Protein AF-A0A960QVG0-F1 (afdb_monomer)

Radius of gyration: 15.51 Å; Cα contacts (8 Å, |Δi|>4): 352; chains: 1; bounding box: 41×39×43 Å

Secondary structure (DSSP, 8-state):
--HHHHHHHH-EEEEEEEEEEETT--EEEEEEEEEEEEESSSSEEEEEEEEEEEETTSPPEEEEEEEEEEEETTEEEEESSTTS-SEEEEE-SSSSS--EEEEEETTEEEEEEEE-TTTTTEEEEEEEEEETTEEEEEEEEEEEPP----

pLDDT: mean 88.39, std 15.28, range [34.16, 98.56]

Structure (mmCIF, N/CA/C/O backbone):
data_AF-A0A960QVG0-F1
#
_entry.id   AF-A0A960QVG0-F1
#
loop_
_atom_site.group_PDB
_atom_site.id
_atom_site.type_symbol
_atom_site.label_atom_id
_atom_site.label_alt_id
_atom_site.label_comp_id
_atom_site.label_asym_id
_atom_site.label_entity_id
_atom_site.label_seq_id
_atom_site.pdbx_PDB_ins_code
_atom_site.Cartn_x
_atom_site.Cartn_y
_atom_site.Cartn_z
_atom_site.occupancy
_atom_site.B_iso_or_equiv
_atom_site.auth_seq_id
_atom_site.auth_comp_id
_atom_site.auth_asym_id
_atom_site.auth_atom_id
_atom_site.pdbx_PDB_model_num
ATOM 1 N N . MET A 1 1 ? -18.058 -5.985 3.040 1.00 79.50 1 MET A N 1
ATOM 2 C CA . MET A 1 1 ? -17.759 -5.608 4.444 1.00 79.50 1 MET A CA 1
ATOM 3 C C . MET A 1 1 ? -18.010 -4.107 4.590 1.00 79.50 1 MET A C 1
ATOM 5 O O . MET A 1 1 ? -17.828 -3.416 3.598 1.00 79.50 1 MET A O 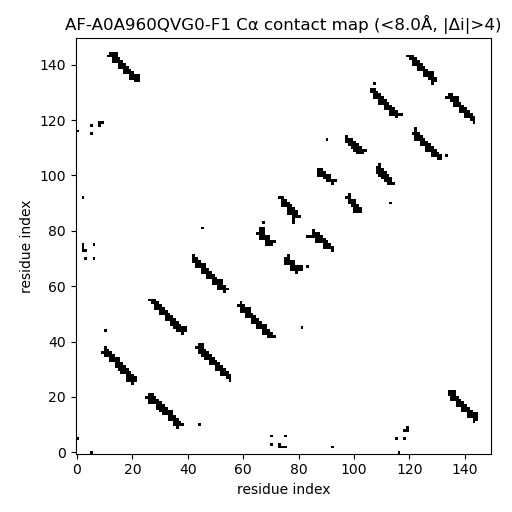1
ATOM 9 N N . SER A 1 2 ? -18.478 -3.596 5.737 1.00 91.06 2 SER A N 1
ATOM 10 C CA . SER A 1 2 ? -18.663 -2.140 5.903 1.00 91.06 2 SER A CA 1
ATOM 11 C C . SER A 1 2 ? -17.310 -1.410 5.995 1.00 91.06 2 SER A C 1
ATOM 13 O O . SER A 1 2 ? -16.349 -2.023 6.472 1.00 91.06 2 SER A O 1
ATOM 15 N N . PRO A 1 3 ? -17.216 -0.123 5.604 1.00 92.19 3 PRO A N 1
ATOM 16 C CA . PRO A 1 3 ? -15.962 0.639 5.636 1.00 92.19 3 PRO A CA 1
ATOM 17 C C . PRO A 1 3 ? -15.257 0.629 6.998 1.00 92.19 3 PRO A C 1
ATOM 19 O O . PRO A 1 3 ? -14.059 0.369 7.076 1.00 92.19 3 PRO A O 1
ATOM 22 N N . ILE A 1 4 ? -16.004 0.794 8.094 1.00 93.69 4 ILE A N 1
ATOM 23 C CA . ILE A 1 4 ? -15.437 0.752 9.451 1.00 93.69 4 ILE A CA 1
ATOM 24 C C . ILE A 1 4 ? -14.837 -0.621 9.808 1.00 93.69 4 ILE A C 1
ATOM 26 O O . ILE A 1 4 ? -13.793 -0.697 10.453 1.00 93.69 4 ILE A O 1
ATOM 30 N N . LYS A 1 5 ? -15.457 -1.723 9.357 1.00 95.00 5 LYS A N 1
ATOM 31 C CA . LYS A 1 5 ? -14.931 -3.082 9.572 1.00 95.00 5 LYS A CA 1
ATOM 32 C C . LYS A 1 5 ? -13.680 -3.336 8.729 1.00 95.00 5 LYS A C 1
ATOM 34 O O . LYS A 1 5 ? -12.756 -3.988 9.211 1.00 95.00 5 LYS A O 1
ATOM 39 N N . ILE A 1 6 ? -13.637 -2.797 7.507 1.00 95.75 6 ILE A N 1
ATOM 40 C CA . ILE A 1 6 ? -12.440 -2.816 6.654 1.00 95.75 6 ILE A CA 1
ATOM 41 C C . ILE A 1 6 ? -11.302 -2.092 7.369 1.00 95.75 6 ILE A C 1
ATOM 43 O O . ILE A 1 6 ? -10.260 -2.701 7.594 1.00 95.75 6 ILE A O 1
ATOM 47 N N . PHE A 1 7 ? -11.528 -0.847 7.804 1.00 96.94 7 PHE A N 1
ATOM 48 C CA . PHE A 1 7 ? -10.538 -0.053 8.530 1.00 96.94 7 PHE A CA 1
ATOM 49 C C . PHE A 1 7 ? -10.019 -0.794 9.767 1.00 96.94 7 PHE A C 1
ATOM 51 O O . PHE A 1 7 ? -8.816 -0.984 9.912 1.00 96.94 7 PHE A O 1
ATOM 58 N N . GLY A 1 8 ? -10.917 -1.305 10.615 1.00 96.88 8 GLY A N 1
ATOM 59 C CA . GLY A 1 8 ? -10.539 -2.082 11.798 1.00 96.88 8 GLY A CA 1
ATOM 60 C C . GLY A 1 8 ? -9.678 -3.312 11.487 1.00 96.88 8 GLY A C 1
ATOM 61 O O . GLY A 1 8 ? -8.753 -3.608 12.234 1.00 96.88 8 GLY A O 1
ATOM 62 N N . SER A 1 9 ? -9.924 -3.983 10.358 1.00 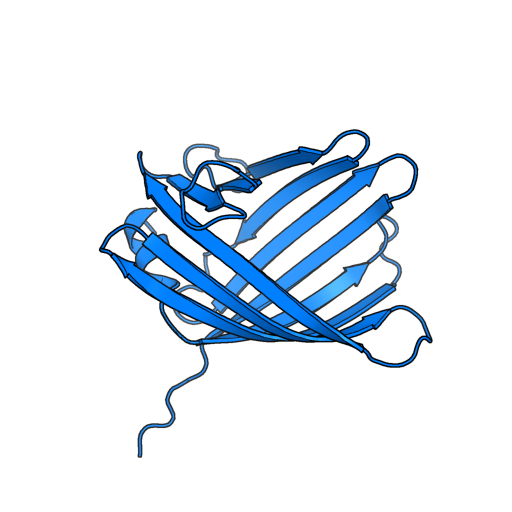97.00 9 SER A N 1
ATOM 63 C CA . SER A 1 9 ? -9.191 -5.193 9.954 1.00 97.00 9 SER A CA 1
ATOM 64 C C . SER A 1 9 ? -7.754 -4.924 9.480 1.00 97.00 9 SER A C 1
ATOM 66 O O . SER A 1 9 ? -6.960 -5.867 9.382 1.00 97.00 9 SER A O 1
ATOM 68 N N . LEU A 1 10 ? -7.400 -3.663 9.193 1.00 97.56 10 LEU A N 1
ATOM 69 C CA . LEU A 1 10 ? -6.051 -3.276 8.764 1.00 97.56 10 LEU A CA 1
ATOM 70 C C . LEU A 1 10 ? -5.018 -3.392 9.894 1.00 97.56 10 LEU A C 1
ATOM 72 O O . LEU A 1 10 ? -3.861 -3.695 9.628 1.00 97.56 10 LEU A O 1
ATOM 76 N N . GLU A 1 11 ? -5.427 -3.206 11.148 1.00 97.88 11 GLU A N 1
ATOM 77 C CA . GLU A 1 11 ? -4.547 -3.137 12.321 1.00 97.88 11 GLU A CA 1
ATOM 78 C C . GLU A 1 11 ? -3.600 -4.329 12.467 1.00 97.88 11 GLU A C 1
ATOM 80 O O . GLU A 1 11 ? -4.053 -5.467 12.492 1.00 9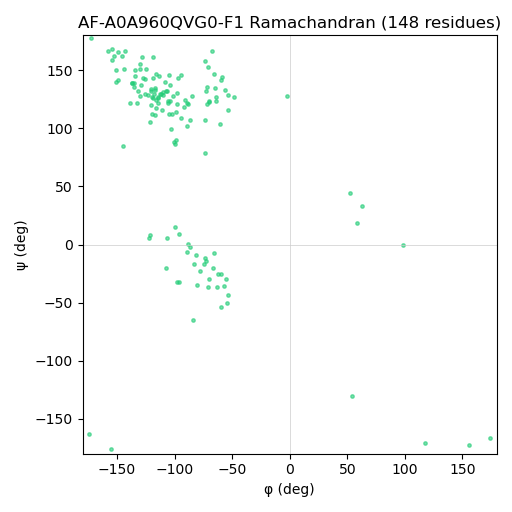7.88 11 GLU A O 1
ATOM 85 N N . GLY A 1 12 ? -2.303 -4.091 12.636 1.00 97.38 12 GLY A N 1
ATOM 86 C CA . GLY A 1 12 ? -1.304 -5.141 12.841 1.00 97.38 12 GLY A CA 1
ATOM 87 C C . GLY A 1 12 ? -0.260 -5.201 11.731 1.00 97.38 12 GLY A C 1
ATOM 88 O O . GLY A 1 12 ? -0.182 -4.315 10.874 1.00 97.38 12 GLY A O 1
ATOM 89 N N . GLN A 1 13 ? 0.546 -6.260 11.769 1.00 98.25 13 GLN A N 1
ATOM 90 C CA . GLN A 1 13 ? 1.671 -6.452 10.863 1.00 98.25 13 GLN A CA 1
ATOM 91 C C . GLN A 1 13 ? 1.292 -7.295 9.635 1.00 98.25 13 GLN A C 1
ATOM 93 O O . GLN A 1 13 ? 0.481 -8.228 9.690 1.00 98.25 13 GLN A O 1
ATOM 98 N N . TRP A 1 14 ? 1.907 -6.964 8.505 1.00 98.50 14 TRP A N 1
ATOM 99 C CA . TRP A 1 14 ? 1.662 -7.557 7.200 1.00 98.50 14 TRP A CA 1
ATOM 100 C C . TRP A 1 14 ? 2.981 -7.816 6.484 1.00 98.50 14 TRP A C 1
ATOM 102 O O . TRP A 1 14 ? 3.864 -6.961 6.462 1.00 98.50 14 TRP A O 1
ATOM 112 N N . ARG A 1 15 ? 3.090 -8.966 5.820 1.00 98.50 15 ARG A N 1
ATOM 113 C CA . ARG A 1 15 ? 4.057 -9.147 4.736 1.00 98.50 15 ARG A CA 1
ATOM 114 C C . ARG A 1 15 ? 3.575 -8.368 3.527 1.00 98.50 15 ARG A C 1
ATOM 116 O O . ARG A 1 15 ? 2.413 -8.504 3.143 1.00 98.50 15 ARG A O 1
ATOM 123 N N . LEU A 1 16 ? 4.475 -7.598 2.934 1.00 98.56 16 LEU A N 1
ATOM 124 C CA . LEU A 1 16 ? 4.205 -6.744 1.793 1.00 98.56 16 LEU A CA 1
ATOM 125 C C . LEU A 1 16 ? 5.100 -7.151 0.626 1.00 98.56 16 LEU A C 1
ATOM 127 O O . LEU A 1 16 ? 6.325 -7.082 0.713 1.00 98.56 16 LEU A O 1
ATOM 131 N N . LEU A 1 17 ? 4.465 -7.541 -0.475 1.00 98.44 17 LEU A N 1
ATOM 132 C CA . LEU A 1 17 ? 5.114 -7.740 -1.763 1.00 98.44 17 LEU A CA 1
ATOM 133 C C . LEU A 1 17 ? 4.565 -6.711 -2.746 1.00 98.44 17 LEU A C 1
ATOM 135 O O . LEU A 1 17 ? 3.350 -6.639 -2.946 1.00 98.44 17 LEU A O 1
ATOM 139 N N . ARG A 1 18 ? 5.452 -5.958 -3.396 1.00 97.94 18 ARG A N 1
ATOM 140 C CA . ARG A 1 18 ? 5.096 -5.125 -4.543 1.00 97.94 18 ARG A CA 1
ATOM 141 C C . ARG A 1 18 ? 5.747 -5.609 -5.813 1.00 97.94 18 ARG A C 1
ATOM 143 O O . ARG A 1 18 ? 6.900 -6.029 -5.803 1.00 97.94 18 ARG A O 1
ATOM 150 N N . THR A 1 19 ? 5.031 -5.461 -6.913 1.00 97.94 19 THR A N 1
ATOM 151 C CA . THR A 1 19 ? 5.571 -5.604 -8.263 1.00 97.94 19 THR A CA 1
ATOM 152 C C . THR A 1 19 ? 5.366 -4.293 -9.002 1.00 97.94 19 THR A C 1
ATOM 154 O O . THR A 1 19 ? 4.268 -3.739 -8.986 1.00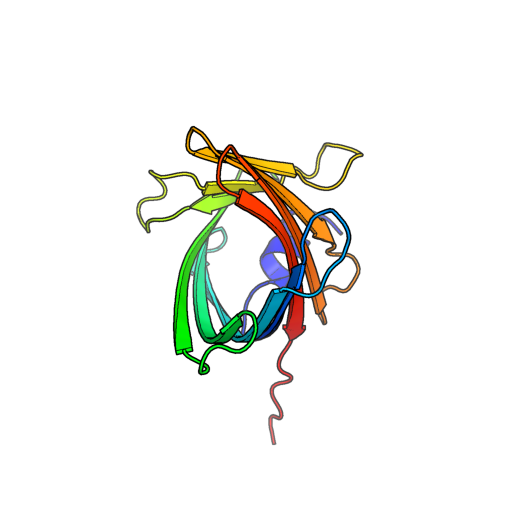 97.94 19 THR A O 1
ATOM 157 N N . PHE A 1 20 ? 6.423 -3.819 -9.651 1.00 96.56 20 PHE A N 1
ATOM 158 C CA . PHE A 1 20 ? 6.410 -2.661 -10.533 1.00 96.56 20 PHE A CA 1
ATOM 159 C C . PHE A 1 20 ? 6.382 -3.167 -11.972 1.00 96.56 20 PHE A C 1
ATOM 161 O O . PHE A 1 20 ? 7.201 -4.015 -12.346 1.00 96.56 20 PHE A O 1
ATOM 168 N N . ARG A 1 21 ? 5.437 -2.675 -12.768 1.00 96.38 21 ARG A N 1
ATOM 169 C CA . ARG A 1 21 ? 5.313 -3.010 -14.188 1.00 96.38 21 ARG A CA 1
ATOM 170 C C . ARG A 1 21 ? 5.078 -1.765 -15.021 1.00 96.38 21 ARG A C 1
ATOM 172 O O . ARG A 1 21 ? 4.443 -0.844 -14.528 1.00 96.38 21 ARG A O 1
ATOM 179 N N . SER A 1 22 ? 5.518 -1.746 -16.270 1.00 94.75 22 SER A N 1
ATOM 180 C CA . SER A 1 22 ? 5.057 -0.725 -17.217 1.00 94.75 22 SER A CA 1
ATOM 181 C C . SER A 1 22 ? 3.573 -0.940 -17.537 1.00 94.75 22 SER A C 1
ATOM 183 O O . SER A 1 22 ? 3.015 -2.013 -17.277 1.00 94.75 22 SER A O 1
ATOM 185 N N . HIS A 1 23 ? 2.919 0.039 -18.164 1.00 92.25 23 HIS A N 1
ATOM 186 C CA . HIS A 1 23 ? 1.551 -0.150 -18.663 1.00 92.25 23 HIS A CA 1
ATOM 187 C C . HIS A 1 23 ? 1.451 -1.159 -19.815 1.00 92.25 23 HIS A C 1
ATOM 189 O O . HIS A 1 23 ? 0.377 -1.720 -20.019 1.00 92.25 23 HIS A O 1
ATOM 195 N N . SER A 1 24 ? 2.552 -1.449 -20.520 1.00 91.81 24 SER A N 1
ATOM 196 C CA . SER A 1 24 ? 2.648 -2.581 -21.459 1.00 91.81 24 SER A CA 1
ATOM 197 C C . SER A 1 24 ? 2.738 -3.944 -20.759 1.00 91.81 24 SER A C 1
ATOM 199 O O . SER A 1 24 ? 2.574 -4.972 -21.412 1.00 91.81 24 SER A O 1
ATOM 201 N N . GLY A 1 25 ? 2.950 -3.971 -19.438 1.00 90.44 25 GLY A N 1
ATOM 202 C CA . GLY A 1 25 ? 3.013 -5.183 -18.616 1.00 90.44 25 GLY A CA 1
ATOM 203 C C . GLY A 1 25 ? 4.430 -5.682 -18.319 1.00 90.44 25 GLY A C 1
ATOM 204 O O . GLY A 1 25 ? 4.583 -6.665 -17.579 1.00 90.44 25 GLY A O 1
ATOM 205 N N . ASP A 1 26 ? 5.458 -5.002 -18.830 1.00 94.69 26 ASP A N 1
ATOM 206 C CA . ASP A 1 26 ? 6.859 -5.379 -18.654 1.00 94.69 26 ASP A CA 1
ATOM 207 C C . ASP A 1 26 ? 7.257 -5.285 -17.186 1.00 94.69 26 ASP A C 1
ATOM 209 O O . ASP A 1 26 ? 6.933 -4.322 -16.493 1.00 94.69 26 ASP A O 1
ATOM 213 N N . TYR A 1 27 ? 7.958 -6.302 -16.689 1.00 95.50 27 TYR A N 1
ATOM 214 C CA . TYR A 1 27 ? 8.430 -6.306 -15.311 1.00 95.50 27 TYR A CA 1
ATOM 215 C C . TYR A 1 27 ? 9.544 -5.272 -15.127 1.00 95.50 27 TYR A C 1
ATOM 217 O O . TYR A 1 27 ? 10.577 -5.334 -15.789 1.00 95.50 27 TYR A O 1
ATOM 225 N N . MET A 1 28 ? 9.347 -4.352 -14.186 1.00 96.06 28 MET A N 1
ATOM 226 C CA . MET A 1 28 ? 10.314 -3.303 -13.861 1.00 96.06 28 MET A CA 1
ATOM 227 C C . MET A 1 28 ? 11.013 -3.549 -12.530 1.00 96.06 28 MET A C 1
ATOM 229 O O . MET A 1 28 ? 12.072 -2.979 -12.292 1.00 96.06 28 MET A O 1
ATOM 233 N N . GLY A 1 29 ? 10.441 -4.368 -11.646 1.00 96.75 29 GLY A N 1
ATOM 234 C CA . GLY A 1 29 ? 11.038 -4.627 -10.346 1.00 96.75 29 GLY A CA 1
ATOM 235 C C . GLY A 1 29 ? 10.056 -5.079 -9.279 1.00 96.75 29 GLY A C 1
ATOM 236 O O . GLY A 1 29 ? 8.869 -5.304 -9.533 1.00 96.75 29 GLY A O 1
ATOM 237 N N . LYS A 1 30 ? 10.562 -5.174 -8.051 1.00 97.81 30 LYS A N 1
ATOM 238 C CA . LYS A 1 30 ? 9.792 -5.581 -6.878 1.00 97.81 30 LYS A CA 1
ATOM 239 C C . LYS A 1 30 ? 10.245 -4.877 -5.608 1.00 97.81 30 LYS A C 1
ATOM 241 O O . LYS A 1 30 ? 11.352 -4.352 -5.535 1.00 97.81 30 LYS A O 1
ATOM 246 N N . PHE A 1 31 ? 9.381 -4.912 -4.605 1.00 98.31 31 PHE A N 1
ATOM 247 C CA . PHE A 1 31 ? 9.717 -4.607 -3.219 1.00 98.31 31 PHE A CA 1
ATOM 248 C C . PHE A 1 31 ? 9.213 -5.743 -2.334 1.00 98.31 31 PHE A C 1
ATOM 250 O O . PHE A 1 31 ? 8.087 -6.205 -2.520 1.00 98.31 31 PHE A O 1
ATOM 257 N N . GLU A 1 32 ? 10.019 -6.166 -1.371 1.00 98.44 32 GLU A N 1
ATOM 258 C CA . GLU A 1 32 ? 9.664 -7.190 -0.388 1.00 98.44 32 GLU A CA 1
ATOM 259 C C . GLU A 1 32 ? 9.982 -6.679 1.011 1.00 98.44 32 GLU A C 1
ATOM 261 O O . GLU A 1 32 ? 11.097 -6.233 1.276 1.00 98.44 32 GLU A O 1
ATOM 266 N N . GLY A 1 33 ? 9.004 -6.736 1.910 1.00 98.25 33 GLY A N 1
ATOM 267 C CA . GLY A 1 33 ? 9.173 -6.190 3.246 1.00 98.25 33 GLY A CA 1
ATOM 268 C C . GLY A 1 33 ? 8.006 -6.453 4.182 1.00 98.25 33 GLY A C 1
ATOM 269 O O . GLY A 1 33 ? 7.146 -7.309 3.944 1.00 98.25 33 GLY A O 1
ATOM 270 N N . LEU A 1 34 ? 7.986 -5.680 5.260 1.00 98.44 34 LEU A N 1
ATOM 271 C CA . LEU A 1 34 ? 6.923 -5.669 6.251 1.00 98.44 34 LEU A CA 1
ATOM 272 C C . LEU A 1 34 ? 6.246 -4.303 6.273 1.00 98.44 34 LEU A C 1
ATOM 274 O O . LEU A 1 34 ? 6.883 -3.269 6.068 1.00 98.44 34 LEU A O 1
ATOM 278 N N . ALA A 1 35 ? 4.950 -4.319 6.548 1.00 98.38 35 ALA A N 1
ATOM 279 C CA . ALA A 1 35 ? 4.151 -3.139 6.814 1.00 98.38 35 ALA A CA 1
ATOM 280 C C . ALA A 1 35 ? 3.402 -3.307 8.136 1.00 98.38 35 ALA A C 1
ATOM 282 O O . ALA A 1 35 ? 2.930 -4.397 8.454 1.00 98.38 35 ALA A O 1
ATOM 283 N N . GLN A 1 36 ? 3.263 -2.226 8.888 1.00 98.38 36 GLN A N 1
ATOM 284 C CA . GLN A 1 36 ? 2.576 -2.179 10.168 1.00 98.38 36 GLN A CA 1
ATOM 285 C C . GLN A 1 36 ? 1.517 -1.086 10.122 1.00 98.38 36 GLN A C 1
ATOM 287 O O . GLN A 1 36 ? 1.825 0.057 9.797 1.00 98.38 36 GLN A O 1
ATOM 292 N N . PHE A 1 37 ? 0.291 -1.431 10.508 1.00 98.44 37 PHE A N 1
ATOM 293 C CA . PHE A 1 37 ? -0.755 -0.468 10.848 1.00 98.44 37 PHE A CA 1
ATOM 294 C C . PHE A 1 37 ? -0.869 -0.418 12.371 1.00 98.44 37 PHE A C 1
ATOM 296 O O . PHE A 1 37 ? -1.453 -1.314 12.984 1.00 98.44 37 PHE A O 1
ATOM 303 N N . LEU A 1 38 ? -0.260 0.586 12.996 1.00 98.12 38 LEU A N 1
ATOM 304 C CA . LEU A 1 38 ? -0.316 0.802 14.439 1.00 98.12 38 LEU A CA 1
ATOM 305 C C . LEU A 1 38 ? -1.486 1.722 14.780 1.00 98.12 38 LEU A C 1
ATOM 307 O O . LEU A 1 38 ? -1.579 2.832 14.255 1.00 98.12 38 LEU A O 1
ATOM 311 N N . ARG A 1 39 ? -2.388 1.273 15.655 1.00 97.56 39 ARG A N 1
ATOM 312 C CA . ARG A 1 39 ? -3.542 2.072 16.069 1.00 97.56 39 ARG A CA 1
ATOM 313 C C . ARG A 1 39 ? -3.105 3.242 16.943 1.00 97.56 39 ARG A C 1
ATOM 315 O O . ARG A 1 39 ? -2.505 3.036 17.991 1.00 97.56 39 ARG A O 1
ATOM 322 N N . LEU A 1 40 ? -3.450 4.457 16.519 1.00 97.12 40 LEU A N 1
ATOM 323 C CA . LEU A 1 40 ? -3.281 5.675 17.318 1.00 97.12 40 LEU A CA 1
ATOM 324 C C . LEU A 1 40 ? -4.585 6.076 18.019 1.00 97.12 40 LEU A C 1
ATOM 326 O O . LEU A 1 40 ? -4.557 6.631 19.113 1.00 97.12 40 LEU A O 1
ATOM 330 N N . SER A 1 41 ? -5.734 5.793 17.398 1.00 96.06 41 SER A N 1
ATOM 331 C CA . SER A 1 41 ? -7.065 6.020 17.973 1.00 96.06 41 SER A CA 1
ATOM 332 C C . SER A 1 41 ? -8.112 5.083 17.349 1.00 96.06 41 SER A C 1
ATOM 334 O O . SER A 1 41 ? -7.799 4.229 16.514 1.00 96.06 41 SER A O 1
ATOM 336 N N . SER A 1 42 ? -9.387 5.235 17.716 1.00 94.62 42 SER A N 1
ATOM 337 C CA . SER A 1 42 ? -10.488 4.492 17.080 1.00 94.62 42 SER A CA 1
ATOM 338 C C . SER A 1 42 ? -10.602 4.756 15.572 1.00 94.62 42 SER A C 1
ATOM 340 O O . SER A 1 42 ? -11.064 3.884 14.837 1.00 94.62 42 SER A O 1
ATOM 342 N N . THR A 1 43 ? -10.133 5.914 15.105 1.00 96.12 43 THR A N 1
ATOM 343 C CA . THR A 1 43 ? -10.252 6.374 13.716 1.00 96.12 43 THR A CA 1
ATOM 344 C C . THR A 1 43 ? -8.912 6.667 13.049 1.00 96.12 43 THR A C 1
ATOM 346 O O . THR A 1 43 ? -8.916 7.137 11.920 1.00 96.12 43 THR A O 1
ATOM 349 N N . CYS A 1 44 ? -7.769 6.394 13.687 1.00 97.69 44 CYS A N 1
ATOM 350 C CA . CYS A 1 44 ? -6.455 6.715 13.128 1.00 97.69 44 CYS A CA 1
ATOM 351 C C . CYS A 1 44 ? -5.446 5.567 13.279 1.00 97.69 44 CYS A C 1
ATOM 353 O O . CYS A 1 44 ? -5.303 4.994 14.365 1.00 97.69 44 CYS A O 1
ATOM 355 N N . PHE A 1 45 ? -4.707 5.285 12.203 1.00 98.50 45 PHE A N 1
ATOM 356 C CA . PHE A 1 45 ? -3.506 4.450 12.213 1.00 98.50 45 PHE A CA 1
ATOM 357 C C . PHE A 1 45 ? -2.277 5.232 11.755 1.00 98.50 45 PHE A C 1
ATOM 359 O O . PHE A 1 45 ? -2.340 5.991 10.787 1.00 98.50 45 PHE A O 1
ATOM 366 N N . HIS A 1 46 ? -1.136 4.938 12.372 1.00 98.44 46 HIS A N 1
ATOM 367 C CA . HIS A 1 46 ? 0.177 5.174 11.779 1.00 98.44 46 HIS A CA 1
ATOM 368 C C . HIS A 1 46 ? 0.570 3.941 10.972 1.00 98.44 46 HIS A C 1
ATOM 370 O O . HIS A 1 46 ? 0.634 2.827 11.494 1.00 98.44 46 HIS A O 1
ATOM 376 N N . TYR A 1 47 ? 0.795 4.142 9.683 1.00 98.56 47 TYR A N 1
ATOM 377 C CA . TYR A 1 47 ? 1.306 3.135 8.776 1.00 98.56 47 TYR A CA 1
ATOM 378 C C . TYR A 1 47 ? 2.809 3.315 8.604 1.00 98.56 47 TYR A C 1
ATOM 380 O O . TYR A 1 47 ? 3.260 4.411 8.268 1.00 98.56 47 TYR A O 1
ATOM 388 N N . LYS A 1 48 ? 3.567 2.231 8.750 1.00 98.31 48 LYS A N 1
ATOM 389 C CA . LYS A 1 48 ? 4.999 2.193 8.451 1.00 98.31 48 LYS A CA 1
ATOM 390 C C . LYS A 1 48 ? 5.345 0.941 7.670 1.00 98.31 48 LYS A C 1
ATOM 392 O O . LYS A 1 48 ? 4.877 -0.142 8.005 1.00 98.31 48 LYS A O 1
ATOM 397 N N . GLU A 1 49 ? 6.201 1.077 6.671 1.00 97.75 49 GLU A N 1
ATOM 398 C CA . GLU A 1 49 ? 6.769 -0.044 5.932 1.00 97.75 49 GLU A CA 1
ATOM 399 C C . GLU A 1 49 ? 8.286 0.054 5.825 1.00 97.75 49 GLU A C 1
ATOM 401 O O . GLU A 1 49 ? 8.858 1.148 5.799 1.00 97.75 49 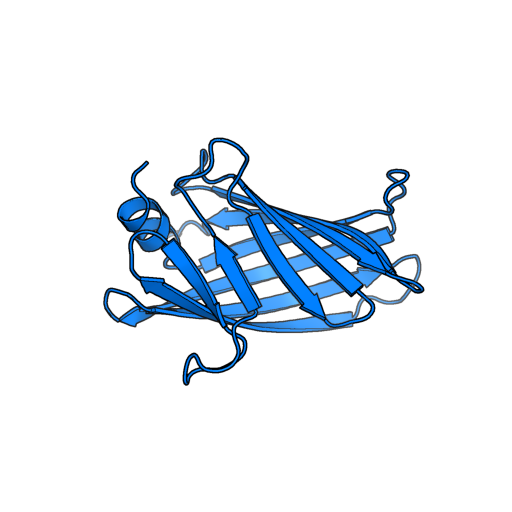GLU A O 1
ATOM 406 N N . GLN A 1 50 ? 8.917 -1.111 5.731 1.00 98.38 50 GLN A N 1
ATOM 407 C CA . GLN A 1 50 ? 10.343 -1.263 5.495 1.00 98.38 50 GLN A CA 1
ATOM 408 C C . GLN A 1 50 ? 10.607 -2.555 4.726 1.00 98.38 50 GLN A C 1
ATOM 410 O O . GLN A 1 50 ? 9.967 -3.579 4.977 1.00 98.38 50 GLN A O 1
ATOM 415 N N . GLY A 1 51 ? 11.561 -2.509 3.805 1.00 98.06 51 GLY A N 1
ATOM 416 C CA . GLY A 1 51 ? 12.017 -3.679 3.075 1.00 98.06 51 GLY A CA 1
ATOM 417 C C . GLY A 1 51 ? 13.009 -3.324 1.984 1.00 98.06 51 GLY A C 1
ATOM 418 O O . GLY A 1 51 ? 13.492 -2.195 1.893 1.00 98.06 51 GLY A O 1
ATOM 419 N N . THR A 1 52 ? 13.254 -4.290 1.114 1.00 98.25 52 THR A N 1
ATOM 420 C CA . THR A 1 52 ? 14.234 -4.169 0.042 1.00 98.25 52 THR A CA 1
ATOM 421 C C . THR A 1 52 ? 13.524 -4.002 -1.299 1.00 98.25 52 THR A C 1
ATOM 423 O O . THR A 1 52 ? 12.608 -4.755 -1.637 1.00 98.25 52 THR A O 1
ATOM 426 N N . MET A 1 53 ? 13.955 -3.020 -2.087 1.00 97.75 53 MET A N 1
ATOM 427 C CA . MET A 1 53 ? 13.477 -2.748 -3.439 1.00 97.75 53 MET A CA 1
ATOM 428 C C . MET A 1 53 ? 14.540 -3.124 -4.472 1.00 97.75 53 MET A C 1
ATOM 430 O O . MET A 1 53 ? 15.720 -2.838 -4.300 1.00 97.75 53 MET A O 1
ATOM 434 N N . THR A 1 54 ? 14.125 -3.720 -5.584 1.00 97.00 54 THR A N 1
ATOM 435 C CA . THR A 1 54 ? 14.989 -4.022 -6.732 1.00 97.00 54 THR A CA 1
ATOM 436 C C . THR A 1 54 ? 14.291 -3.570 -8.005 1.00 97.00 54 THR A C 1
ATOM 438 O O . THR A 1 54 ? 13.185 -4.029 -8.286 1.00 97.00 54 THR A O 1
ATOM 441 N N . LEU A 1 55 ? 14.926 -2.678 -8.768 1.00 93.44 55 LEU A N 1
ATOM 442 C CA . LEU A 1 55 ? 14.402 -2.130 -10.024 1.00 93.44 55 LEU A CA 1
ATOM 443 C C . LEU A 1 55 ? 15.352 -2.459 -11.179 1.00 93.44 55 LEU A C 1
ATOM 445 O O . LEU A 1 55 ? 16.540 -2.142 -11.109 1.00 93.44 55 LEU A O 1
ATOM 449 N N . GLY A 1 56 ? 14.834 -3.060 -12.247 1.00 90.75 56 GLY A N 1
ATOM 450 C CA . GLY A 1 56 ? 15.620 -3.550 -13.375 1.00 90.75 56 GLY A CA 1
ATOM 451 C C . GLY A 1 56 ? 16.734 -4.492 -12.912 1.00 90.75 56 GLY A C 1
ATOM 452 O O . GLY A 1 56 ? 16.498 -5.391 -12.108 1.00 90.75 56 GLY A O 1
ATOM 453 N N . ASN A 1 57 ? 17.953 -4.232 -13.388 1.00 88.06 57 ASN A N 1
ATOM 454 C CA . ASN A 1 57 ? 19.165 -4.970 -13.013 1.00 88.06 57 ASN A CA 1
ATOM 455 C C . ASN A 1 57 ? 20.004 -4.243 -11.946 1.00 88.06 57 ASN A C 1
ATOM 457 O O . ASN A 1 57 ? 21.183 -4.549 -11.775 1.00 88.06 57 ASN A O 1
ATOM 461 N N . ASN A 1 58 ? 19.434 -3.244 -11.266 1.00 91.75 58 ASN A N 1
ATOM 462 C CA . ASN A 1 58 ? 20.156 -2.498 -10.241 1.00 91.75 58 ASN A CA 1
ATOM 463 C C . ASN A 1 58 ? 20.336 -3.332 -8.969 1.00 91.75 58 ASN A C 1
ATOM 465 O O . ASN A 1 58 ? 19.564 -4.252 -8.689 1.00 91.75 58 ASN A O 1
ATOM 469 N N . ALA A 1 59 ? 21.336 -2.962 -8.167 1.00 93.88 59 ALA A N 1
ATOM 470 C CA . ALA A 1 59 ? 21.509 -3.534 -6.841 1.00 93.88 59 ALA A CA 1
ATOM 471 C C . ALA A 1 59 ? 20.255 -3.286 -5.973 1.00 93.88 59 ALA A C 1
ATOM 473 O O . ALA A 1 59 ? 19.636 -2.222 -6.089 1.00 93.88 59 ALA A O 1
ATOM 474 N N . PRO A 1 60 ? 19.874 -4.238 -5.103 1.00 96.75 60 PRO A N 1
ATOM 475 C CA . PRO A 1 60 ? 18.799 -4.021 -4.147 1.00 96.75 60 PRO A CA 1
ATOM 476 C C . PRO A 1 60 ? 19.105 -2.844 -3.209 1.00 96.75 60 PRO A C 1
ATOM 478 O O . PRO A 1 60 ? 20.245 -2.671 -2.778 1.00 96.75 60 PRO A O 1
ATOM 481 N N . VAL A 1 61 ? 18.085 -2.051 -2.885 1.00 97.19 61 VAL A N 1
ATOM 482 C CA . VAL A 1 61 ? 18.182 -0.900 -1.976 1.00 97.19 61 VAL A CA 1
ATOM 483 C C . VAL A 1 61 ? 17.159 -1.014 -0.855 1.00 97.19 61 VAL A C 1
ATOM 485 O O . VAL A 1 61 ? 16.028 -1.442 -1.082 1.00 97.19 61 VAL A O 1
ATOM 488 N N . GLU A 1 62 ? 17.538 -0.601 0.349 1.00 97.94 62 GLU A N 1
ATOM 489 C CA . GLU A 1 62 ? 16.599 -0.491 1.464 1.00 97.94 62 GLU A CA 1
ATOM 490 C C . GLU A 1 62 ? 15.654 0.692 1.245 1.00 97.94 62 GLU A C 1
ATOM 492 O O . GLU A 1 62 ? 16.071 1.784 0.852 1.00 97.94 62 GLU A O 1
ATOM 497 N N . ALA A 1 63 ? 14.369 0.473 1.503 1.00 95.56 63 ALA A N 1
ATOM 498 C CA . ALA A 1 63 ? 13.329 1.472 1.344 1.00 95.56 63 ALA A CA 1
ATOM 499 C C . ALA A 1 63 ? 12.366 1.431 2.530 1.00 95.56 63 ALA A C 1
ATOM 501 O O . ALA A 1 63 ? 11.962 0.366 3.002 1.00 95.56 63 ALA A O 1
ATOM 502 N N . THR A 1 64 ? 11.967 2.615 2.983 1.00 96.56 64 THR A N 1
ATOM 503 C CA . THR A 1 64 ? 10.965 2.797 4.030 1.00 96.56 64 THR A CA 1
ATOM 504 C C . THR A 1 64 ? 9.914 3.798 3.583 1.00 96.56 64 THR A C 1
ATOM 506 O O . THR A 1 64 ? 10.163 4.651 2.725 1.00 96.56 64 THR A O 1
ATOM 509 N N . LYS A 1 65 ? 8.719 3.691 4.162 1.00 94.94 65 LYS A N 1
ATOM 510 C CA . LYS A 1 65 ? 7.673 4.690 3.971 1.00 94.94 65 LYS A CA 1
ATOM 511 C C . LYS A 1 65 ? 6.757 4.778 5.178 1.00 94.94 65 LYS A C 1
ATOM 513 O O . LYS A 1 65 ? 6.531 3.781 5.858 1.00 94.94 65 LYS A O 1
ATOM 518 N N . GLU A 1 66 ? 6.209 5.962 5.413 1.00 96.94 66 GLU A N 1
ATOM 519 C CA . GLU A 1 66 ? 5.257 6.212 6.488 1.00 96.94 66 GLU A CA 1
ATOM 520 C C . GLU A 1 66 ? 4.064 7.025 5.981 1.00 96.94 66 GLU A C 1
ATOM 522 O O . GLU A 1 66 ? 4.214 7.874 5.104 1.00 96.94 66 GLU A O 1
ATOM 527 N N . TYR A 1 67 ? 2.884 6.729 6.526 1.00 97.00 67 TYR A N 1
ATOM 528 C CA . TYR A 1 67 ? 1.624 7.410 6.232 1.00 97.00 67 TYR A CA 1
ATOM 529 C C . TYR A 1 67 ? 0.706 7.394 7.452 1.00 97.00 67 TYR A C 1
ATOM 531 O O . TYR A 1 67 ? 0.874 6.581 8.361 1.00 97.00 67 TYR A O 1
ATOM 539 N N . PHE A 1 68 ? -0.332 8.222 7.431 1.00 97.50 68 PHE A N 1
ATOM 540 C CA . PHE A 1 68 ? -1.389 8.210 8.437 1.00 97.50 68 PHE A CA 1
ATOM 541 C C . PHE A 1 68 ? -2.727 7.907 7.775 1.00 97.50 68 PHE A C 1
ATOM 543 O O . PHE A 1 68 ? -3.105 8.555 6.804 1.00 97.50 68 PHE A O 1
ATOM 550 N N . TYR A 1 69 ? -3.428 6.891 8.273 1.00 97.31 69 TYR A N 1
ATOM 551 C CA . TYR A 1 69 ? -4.735 6.481 7.766 1.00 97.31 69 TYR A CA 1
ATOM 552 C C . TYR A 1 69 ? -5.801 6.968 8.737 1.00 97.31 69 TYR A C 1
ATOM 554 O O . TYR A 1 69 ? -5.768 6.600 9.909 1.00 97.31 69 TYR A O 1
ATOM 562 N N . SER A 1 70 ? -6.760 7.745 8.247 1.00 96.75 70 SER A N 1
ATOM 563 C CA . SER A 1 70 ? -7.879 8.269 9.026 1.00 96.75 70 SER A CA 1
ATOM 564 C C . SER A 1 70 ? -9.205 7.739 8.494 1.00 96.75 70 SER A C 1
ATOM 566 O O . SER A 1 70 ? -9.436 7.745 7.284 1.00 96.75 70 SER A O 1
ATOM 568 N N . PHE A 1 71 ? -10.082 7.297 9.390 1.00 96.06 71 PHE A N 1
ATOM 569 C CA . PHE A 1 71 ? -11.455 6.925 9.081 1.00 96.06 71 PHE A CA 1
ATOM 570 C C . PHE A 1 71 ? -12.403 8.074 9.427 1.00 96.06 71 PHE A C 1
ATOM 572 O O . PHE A 1 71 ? -12.573 8.420 10.597 1.00 96.06 71 PHE A O 1
ATOM 579 N N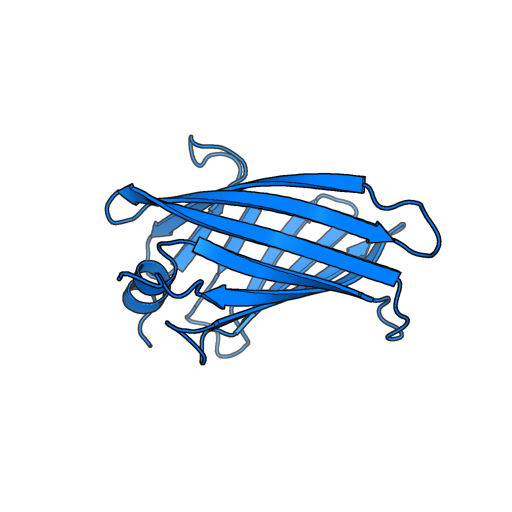 . MET A 1 72 ? -13.041 8.655 8.413 1.00 91.19 72 MET A N 1
ATOM 580 C CA . MET A 1 72 ? -13.976 9.769 8.574 1.00 91.19 72 MET A CA 1
ATOM 581 C C . MET A 1 72 ? -15.025 9.732 7.461 1.00 91.19 72 MET A C 1
ATOM 583 O O . MET A 1 72 ? -14.691 9.469 6.306 1.00 91.19 72 MET A O 1
ATOM 587 N N . ASN A 1 73 ? -16.286 10.024 7.797 1.00 89.69 73 ASN A N 1
ATOM 588 C CA . ASN A 1 73 ? -17.403 10.081 6.843 1.00 89.69 73 ASN A CA 1
ATOM 589 C C . ASN A 1 73 ? -17.520 8.810 5.977 1.00 89.69 73 ASN A C 1
ATOM 591 O O . ASN A 1 73 ? -17.648 8.908 4.761 1.00 89.69 73 ASN A O 1
ATOM 595 N N . ASP A 1 74 ? -17.391 7.629 6.594 1.00 90.50 74 ASP A N 1
ATOM 596 C CA . ASP A 1 74 ? -17.400 6.313 5.929 1.00 90.50 74 ASP A CA 1
ATOM 597 C C . ASP A 1 74 ? -16.325 6.093 4.849 1.00 90.50 74 ASP A C 1
ATOM 599 O O . ASP A 1 74 ? -16.402 5.151 4.060 1.00 90.50 74 ASP A O 1
ATOM 603 N N . ASN A 1 75 ? -15.273 6.911 4.856 1.00 91.25 75 ASN A N 1
ATOM 604 C CA . ASN A 1 75 ? -14.128 6.797 3.963 1.00 91.25 75 ASN A CA 1
ATOM 605 C C . ASN A 1 75 ? -12.837 6.557 4.747 1.00 91.25 75 ASN A C 1
ATOM 607 O O . ASN A 1 75 ? -12.753 6.834 5.946 1.00 91.25 75 ASN A O 1
ATOM 611 N N . ILE A 1 76 ? -11.813 6.066 4.048 1.00 93.62 76 ILE A N 1
ATOM 612 C CA . ILE A 1 76 ? -10.447 5.980 4.578 1.00 93.62 76 ILE A CA 1
ATOM 613 C C . ILE A 1 76 ? -9.580 6.977 3.814 1.00 93.62 76 ILE A C 1
ATOM 615 O O . ILE A 1 76 ? -9.374 6.821 2.615 1.00 93.62 76 ILE A O 1
ATOM 619 N N . SER A 1 77 ? -9.051 7.984 4.497 1.00 93.12 77 SER A N 1
ATOM 620 C CA . SER A 1 77 ? -8.125 8.965 3.925 1.00 93.12 77 SER A CA 1
ATOM 621 C C . SER A 1 77 ? -6.698 8.678 4.373 1.00 93.12 77 SER A C 1
ATOM 623 O O . SER A 1 77 ? -6.461 8.371 5.539 1.00 93.12 77 SER A O 1
ATOM 625 N N . VAL A 1 78 ? -5.751 8.775 3.446 1.00 93.12 78 VAL A N 1
ATOM 626 C CA . VAL A 1 78 ? -4.323 8.539 3.668 1.00 93.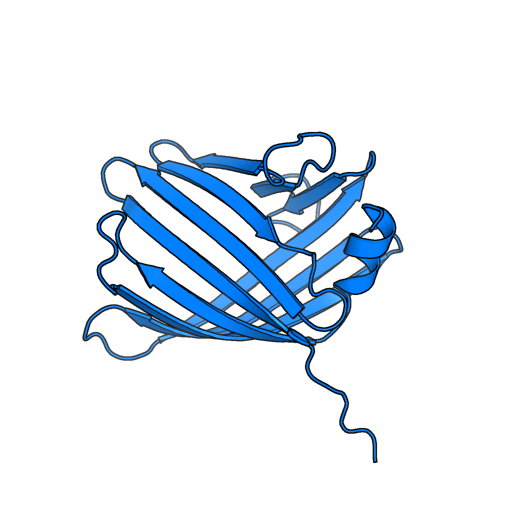12 78 VAL A CA 1
ATOM 627 C C . VAL A 1 78 ? -3.590 9.871 3.575 1.00 93.12 78 VAL A C 1
ATOM 629 O O . VAL A 1 78 ? -3.792 10.613 2.618 1.00 93.12 78 VAL A O 1
ATOM 632 N N . PHE A 1 79 ? -2.734 10.167 4.548 1.00 92.69 79 PHE A N 1
ATOM 633 C CA . PHE A 1 79 ? -2.008 11.429 4.685 1.00 92.69 79 PHE A CA 1
ATOM 634 C C . PHE A 1 79 ? -0.500 11.193 4.770 1.00 92.69 79 PHE A C 1
ATOM 636 O O . PHE A 1 79 ? -0.053 10.153 5.264 1.00 92.69 79 PHE A O 1
ATOM 643 N N . PHE A 1 80 ? 0.279 12.171 4.306 1.00 88.44 80 PHE A N 1
ATOM 644 C CA . PHE A 1 80 ? 1.745 12.155 4.392 1.00 88.44 80 PHE A CA 1
ATOM 645 C C . PHE A 1 80 ? 2.276 12.521 5.781 1.00 88.44 80 PHE A C 1
ATOM 647 O O . PHE A 1 80 ? 3.400 12.161 6.118 1.00 88.44 80 PHE A O 1
ATOM 654 N N . ASP A 1 81 ? 1.489 13.237 6.579 1.00 90.25 81 ASP A N 1
ATOM 655 C CA . ASP A 1 81 ? 1.896 13.752 7.882 1.00 90.25 81 ASP A CA 1
ATOM 656 C C . ASP A 1 81 ? 0.896 13.392 8.987 1.00 90.25 81 ASP A C 1
ATOM 658 O O . ASP A 1 81 ? -0.265 13.064 8.736 1.00 90.25 81 ASP A O 1
ATOM 662 N N . SER A 1 82 ? 1.366 13.479 10.230 1.00 88.75 82 SER A N 1
ATOM 663 C CA . SER A 1 82 ? 0.598 13.135 11.427 1.00 88.75 82 SER A CA 1
ATOM 664 C C . SER A 1 82 ? -0.463 14.165 11.816 1.00 88.75 82 SER A C 1
ATOM 666 O O . SER A 1 82 ? -1.353 13.833 12.598 1.00 88.75 82 SER A O 1
ATOM 668 N N . LYS A 1 83 ? -0.389 15.399 11.299 1.00 89.31 83 LYS A N 1
ATOM 669 C CA . LYS A 1 83 ? -1.398 16.447 11.525 1.00 89.31 83 LYS A CA 1
ATOM 670 C C . LYS A 1 83 ? -2.609 16.286 10.606 1.00 89.31 83 LYS A C 1
ATOM 672 O O . LYS A 1 83 ? -3.620 16.941 10.834 1.00 89.31 83 LYS A O 1
ATOM 677 N N . LEU A 1 84 ? -2.528 15.378 9.629 1.00 89.44 84 LEU A N 1
ATOM 678 C CA . LEU A 1 84 ? -3.573 15.089 8.648 1.00 89.44 84 LEU A CA 1
ATOM 679 C C . LEU A 1 84 ? -3.893 16.303 7.757 1.00 89.44 84 LEU A C 1
ATOM 681 O O . LEU A 1 84 ? -5.034 16.496 7.342 1.00 89.44 84 LEU A O 1
ATOM 685 N N . GLU A 1 85 ? -2.880 17.121 7.459 1.00 86.69 85 GLU A N 1
ATOM 686 C CA . GLU A 1 85 ? -3.029 18.328 6.633 1.00 86.69 85 GLU A CA 1
ATOM 687 C C . GLU A 1 85 ? -2.661 18.066 5.163 1.00 86.69 85 GLU A C 1
ATOM 689 O O . GLU A 1 85 ? -3.285 18.617 4.256 1.00 86.69 85 GLU A O 1
ATOM 694 N N . ASN A 1 86 ? -1.702 17.171 4.901 1.00 84.12 86 ASN A N 1
ATOM 695 C CA . ASN A 1 86 ? -1.254 16.817 3.554 1.00 84.12 86 ASN A CA 1
ATOM 696 C C . ASN A 1 86 ? -1.888 15.496 3.112 1.00 84.12 86 ASN A C 1
ATOM 698 O O . ASN A 1 86 ? -1.337 14.405 3.308 1.00 84.12 86 ASN A O 1
ATOM 702 N N . LEU A 1 87 ? -3.074 15.604 2.510 1.00 85.31 87 LEU A N 1
ATOM 703 C CA . LEU A 1 87 ? -3.806 14.472 1.949 1.00 85.31 87 LEU A CA 1
ATOM 704 C C . LEU A 1 87 ? -3.022 13.841 0.789 1.00 85.31 87 LEU A C 1
ATOM 706 O O . LEU A 1 87 ? -2.668 14.511 -0.182 1.00 85.31 87 LEU A O 1
ATOM 710 N N . TYR A 1 88 ? -2.804 12.530 0.868 1.00 84.06 88 TYR A N 1
ATOM 711 C CA . TYR A 1 88 ? -2.328 11.741 -0.259 1.00 84.06 88 TYR A CA 1
ATOM 712 C C . TYR A 1 88 ? -3.505 11.335 -1.144 1.00 84.06 88 TYR A C 1
ATOM 714 O O . TYR A 1 88 ? -3.608 11.810 -2.274 1.00 84.06 88 TYR A O 1
ATOM 722 N N . HIS A 1 89 ? -4.421 10.516 -0.616 1.00 86.69 89 HIS A N 1
ATOM 723 C CA . HIS A 1 89 ? -5.639 10.109 -1.315 1.00 86.69 89 HIS A CA 1
ATOM 724 C C . HIS A 1 89 ? -6.741 9.646 -0.360 1.00 86.69 89 HIS A C 1
ATOM 726 O O . HIS A 1 89 ? -6.483 9.331 0.800 1.00 86.69 89 HIS A O 1
ATOM 732 N N . THR A 1 90 ? -7.966 9.528 -0.871 1.00 88.75 90 THR A N 1
ATOM 733 C CA . THR A 1 90 ? -9.115 8.986 -0.132 1.00 88.75 90 THR A CA 1
ATOM 734 C C . THR A 1 90 ? -9.679 7.761 -0.840 1.00 88.75 90 THR A C 1
ATOM 736 O O . THR A 1 90 ? -9.874 7.762 -2.045 1.00 88.75 90 THR A O 1
ATOM 739 N N . VAL A 1 91 ? -9.942 6.707 -0.079 1.00 88.38 91 VAL A N 1
ATOM 740 C CA . VAL A 1 91 ? -10.579 5.458 -0.500 1.00 88.38 91 VAL A CA 1
ATOM 741 C C . VAL A 1 91 ? -12.088 5.639 -0.333 1.00 88.38 91 VAL A C 1
ATOM 743 O O . VAL A 1 91 ? -12.589 5.597 0.794 1.00 88.38 91 VAL A O 1
ATOM 746 N N . ASN A 1 92 ? -12.794 5.880 -1.442 1.00 83.50 92 ASN A N 1
ATOM 747 C CA . ASN A 1 92 ? -14.242 6.088 -1.443 1.00 83.50 92 ASN A CA 1
ATOM 748 C C . ASN A 1 92 ? -15.012 4.781 -1.672 1.00 83.50 92 ASN A C 1
ATOM 750 O O . ASN A 1 92 ? -14.893 4.166 -2.727 1.00 83.50 92 ASN A O 1
ATOM 754 N N . PHE A 1 93 ? -15.829 4.370 -0.701 1.00 81.06 93 PHE A N 1
ATOM 755 C CA . PHE A 1 93 ? -16.589 3.113 -0.760 1.00 81.06 93 PHE A CA 1
ATOM 756 C C . PHE A 1 93 ? -17.977 3.237 -1.411 1.00 81.06 93 PHE A C 1
ATOM 758 O O . PHE A 1 93 ? -18.655 2.226 -1.585 1.00 81.06 93 PHE A O 1
ATOM 765 N N . SER A 1 94 ? -18.422 4.453 -1.745 1.00 70.50 94 SER A N 1
ATOM 766 C CA . SER A 1 94 ? -19.742 4.702 -2.349 1.00 70.50 94 SER A CA 1
ATOM 767 C C . SER A 1 94 ? -19.775 4.491 -3.868 1.00 70.50 94 SER A C 1
ATOM 769 O O . SER A 1 94 ? -20.847 4.306 -4.446 1.00 70.50 94 SER A O 1
ATOM 771 N N . GLU A 1 95 ? -18.613 4.463 -4.522 1.00 56.72 95 GLU A N 1
ATOM 772 C CA . GLU A 1 95 ? -18.509 4.230 -5.959 1.00 56.72 95 GLU A CA 1
ATOM 773 C C . GLU A 1 95 ? -18.503 2.721 -6.265 1.00 56.72 95 GLU A C 1
ATOM 775 O O . GLU A 1 95 ? -17.710 1.953 -5.724 1.00 56.72 95 GLU A O 1
ATOM 780 N N . LYS A 1 96 ? -19.389 2.272 -7.171 1.00 43.28 96 LYS A N 1
ATOM 781 C CA . LYS A 1 96 ? -19.421 0.880 -7.686 1.00 43.28 96 LYS A CA 1
ATOM 782 C C . LYS A 1 96 ? -18.180 0.515 -8.513 1.00 43.28 96 LYS A C 1
ATOM 784 O O . LYS A 1 96 ? -18.008 -0.635 -8.910 1.00 43.28 96 LYS A O 1
ATOM 789 N N . THR A 1 97 ? -17.334 1.494 -8.791 1.00 39.28 97 THR A N 1
ATOM 790 C CA . THR A 1 97 ? -16.008 1.355 -9.372 1.00 39.28 97 THR A CA 1
ATOM 791 C C . THR A 1 97 ? -15.006 1.511 -8.239 1.00 39.28 97 THR A C 1
ATOM 793 O O . THR A 1 97 ? -14.948 2.583 -7.658 1.00 39.28 97 THR A O 1
ATOM 796 N N . LEU A 1 98 ? -14.307 0.412 -7.918 1.00 40.81 98 LEU A N 1
ATOM 797 C CA . LEU A 1 98 ? -13.184 0.248 -6.974 1.00 40.81 98 LEU A CA 1
ATOM 798 C C . LEU A 1 98 ? -12.717 1.540 -6.286 1.00 40.81 98 LEU A C 1
ATOM 800 O O . LEU A 1 98 ? -12.355 2.466 -7.001 1.00 40.81 98 LEU A O 1
ATOM 804 N N . PRO A 1 99 ? -12.601 1.594 -4.948 1.00 45.75 99 PRO A N 1
ATOM 805 C CA . PRO A 1 99 ? -12.328 2.845 -4.248 1.00 45.75 99 PRO A CA 1
ATOM 806 C C . PRO A 1 99 ? -11.088 3.553 -4.808 1.00 45.75 99 PRO A C 1
ATOM 808 O O . PRO A 1 99 ? -9.983 3.010 -4.736 1.00 45.75 99 PRO A O 1
ATOM 811 N N . LEU A 1 100 ? -11.306 4.745 -5.377 1.00 50.03 100 LEU A N 1
ATOM 812 C CA . LEU A 1 100 ? -10.321 5.503 -6.145 1.00 50.03 100 LEU A CA 1
ATOM 813 C C . LEU A 1 100 ? -9.585 6.511 -5.268 1.00 50.03 100 LEU A C 1
ATOM 815 O O . LEU A 1 100 ? -10.130 7.551 -4.907 1.00 50.03 100 LEU A O 1
ATOM 819 N N . GLY A 1 101 ? -8.316 6.235 -4.991 1.00 51.97 101 GLY A N 1
ATOM 820 C CA . GLY A 1 101 ? -7.406 7.238 -4.462 1.00 51.97 101 GLY A CA 1
ATOM 821 C C . GLY A 1 101 ? -6.765 8.041 -5.593 1.00 51.97 101 GLY A C 1
ATOM 822 O O . GLY A 1 101 ? -5.893 7.501 -6.271 1.00 51.97 101 GLY A O 1
ATOM 823 N N . ASN A 1 102 ? -7.171 9.301 -5.783 1.00 51.47 102 ASN A N 1
ATOM 824 C CA . ASN A 1 102 ? -6.529 10.214 -6.733 1.00 51.47 102 ASN A CA 1
ATOM 825 C C . ASN A 1 102 ? -5.535 11.128 -6.008 1.00 51.47 102 ASN A C 1
ATOM 827 O O . ASN A 1 102 ? -5.935 11.894 -5.132 1.00 51.47 102 ASN A O 1
ATOM 831 N N . HIS A 1 103 ? -4.264 11.080 -6.409 1.00 55.25 103 HIS A N 1
ATOM 832 C CA . HIS A 1 103 ? -3.268 12.088 -6.044 1.00 55.25 103 HIS A CA 1
ATOM 833 C C . HIS A 1 103 ? -2.811 12.798 -7.319 1.00 55.25 103 HIS A C 1
ATOM 835 O O . HIS A 1 103 ? -2.252 12.168 -8.218 1.00 55.25 103 HIS A O 1
ATOM 841 N N . TYR A 1 104 ? -3.065 14.101 -7.408 1.00 53.44 104 TYR A N 1
ATOM 842 C CA . TYR A 1 104 ? -2.584 14.941 -8.502 1.00 53.44 104 TYR A CA 1
ATOM 843 C C . TYR A 1 104 ? -1.332 15.676 -8.033 1.00 53.44 104 TYR A C 1
ATOM 845 O O . TYR A 1 104 ? -1.410 16.774 -7.485 1.00 53.44 104 TYR A O 1
ATOM 853 N N . CYS A 1 105 ? -0.167 15.065 -8.236 1.00 58.41 105 CYS A N 1
ATOM 854 C CA . CYS A 1 105 ? 1.109 15.752 -8.071 1.00 58.41 105 CYS A CA 1
ATOM 855 C C . CYS A 1 105 ? 1.583 16.144 -9.461 1.00 58.41 105 CYS A C 1
ATOM 857 O O . CYS A 1 105 ? 2.281 15.365 -10.102 1.00 58.41 105 CYS A O 1
ATOM 859 N N . SER A 1 106 ? 1.147 17.308 -9.954 1.00 53.84 106 SER A N 1
ATOM 860 C CA . SER A 1 106 ? 1.504 17.770 -11.300 1.00 53.84 106 SER A CA 1
ATOM 861 C C . SER A 1 106 ? 3.017 17.631 -11.529 1.00 53.84 106 SER A C 1
ATOM 863 O O . SER A 1 106 ? 3.792 18.139 -10.715 1.00 53.84 106 SER A O 1
ATOM 865 N N . PRO A 1 107 ? 3.457 16.968 -12.613 1.00 71.38 107 PRO A N 1
ATOM 866 C CA . PRO A 1 107 ? 2.681 16.565 -13.795 1.00 71.38 107 PRO A CA 1
ATOM 867 C C . PRO A 1 107 ? 2.143 15.115 -13.782 1.00 71.38 107 PRO A C 1
ATOM 869 O O . PRO A 1 107 ? 1.648 14.638 -14.802 1.00 71.38 107 PRO A O 1
ATOM 872 N N . ASP A 1 108 ? 2.249 14.403 -12.663 1.00 77.31 108 ASP A N 1
ATOM 873 C CA . ASP A 1 108 ? 1.876 12.997 -12.522 1.00 77.31 108 ASP A CA 1
ATOM 874 C C . ASP A 1 108 ? 0.461 12.813 -11.936 1.00 77.31 108 ASP A C 1
ATOM 876 O O . ASP A 1 108 ? 0.022 13.511 -11.017 1.00 77.31 108 ASP A O 1
ATOM 880 N N . THR A 1 109 ? -0.236 11.795 -12.427 1.00 81.00 109 THR A N 1
ATOM 881 C CA . THR A 1 109 ? -1.531 11.316 -11.940 1.00 81.00 109 THR A CA 1
ATOM 882 C C . THR A 1 109 ? -1.361 9.934 -11.330 1.00 81.00 109 THR A C 1
ATOM 884 O O . THR A 1 109 ? -0.818 9.031 -11.971 1.00 81.00 109 THR A O 1
ATOM 887 N N . TYR A 1 110 ? -1.867 9.757 -10.113 1.00 84.88 110 TYR A N 1
ATOM 888 C CA . TYR A 1 110 ? -1.888 8.477 -9.412 1.00 84.88 110 TYR A CA 1
ATOM 889 C C . TYR A 1 110 ? -3.339 8.064 -9.211 1.00 84.88 110 TYR A C 1
ATOM 891 O O . TYR A 1 110 ? -4.104 8.819 -8.613 1.00 84.88 110 TYR A O 1
ATOM 899 N N . ILE A 1 111 ? -3.699 6.874 -9.688 1.00 86.31 111 ILE A N 1
ATOM 900 C CA . ILE A 1 111 ? -5.025 6.280 -9.503 1.00 86.31 111 ILE A CA 1
ATOM 901 C C . ILE A 1 111 ? -4.845 4.965 -8.759 1.00 86.31 111 ILE A C 1
ATOM 903 O O . ILE A 1 111 ? -4.283 4.016 -9.310 1.00 86.31 111 ILE A O 1
ATOM 907 N N . THR A 1 112 ? -5.325 4.905 -7.519 1.00 89.12 112 THR A N 1
ATOM 908 C CA . THR A 1 112 ? -5.213 3.710 -6.673 1.00 89.12 112 THR A CA 1
ATOM 909 C C . THR A 1 112 ? -6.555 3.010 -6.530 1.00 89.12 112 THR A C 1
ATOM 911 O O . THR A 1 112 ? -7.537 3.664 -6.200 1.00 89.12 112 THR A O 1
ATOM 914 N N . LYS A 1 113 ? -6.583 1.691 -6.728 1.00 91.00 113 LYS A N 1
ATOM 915 C CA . LYS A 1 113 ? -7.739 0.805 -6.541 1.00 91.00 113 LYS A CA 1
ATOM 916 C C . LYS A 1 113 ? -7.423 -0.214 -5.456 1.00 91.00 113 LYS A C 1
ATOM 918 O O . LYS A 1 113 ? -6.394 -0.880 -5.539 1.00 91.00 113 LYS A O 1
ATOM 923 N N . TYR A 1 114 ? -8.300 -0.364 -4.468 1.00 92.44 114 TYR A N 1
ATOM 924 C CA . TYR A 1 114 ? -8.131 -1.355 -3.400 1.00 92.44 114 TYR A CA 1
ATOM 925 C C . TYR A 1 114 ? -9.051 -2.562 -3.576 1.00 92.44 114 TYR A C 1
ATOM 927 O O . TYR A 1 114 ? -10.205 -2.422 -3.980 1.00 92.44 114 TYR A O 1
ATOM 935 N N . HIS A 1 115 ? -8.538 -3.723 -3.177 1.00 93.62 115 HIS A N 1
ATOM 936 C CA . HIS A 1 115 ? -9.244 -4.997 -3.111 1.00 93.62 115 HIS A CA 1
ATOM 937 C C . HIS A 1 115 ? -9.186 -5.514 -1.669 1.00 93.62 115 HIS A C 1
ATOM 939 O O . HIS A 1 115 ? -8.135 -5.940 -1.180 1.00 93.62 115 HIS A O 1
ATOM 945 N N . PHE A 1 116 ? -10.311 -5.415 -0.961 1.00 93.75 116 PHE A N 1
ATOM 946 C CA . PHE A 1 116 ? -10.442 -5.739 0.466 1.00 93.75 116 PHE A CA 1
ATOM 947 C C . PHE A 1 116 ? -11.194 -7.053 0.729 1.00 93.75 116 PHE A C 1
ATOM 949 O O . PHE A 1 116 ? -11.471 -7.394 1.878 1.00 93.75 116 PHE A O 1
ATOM 956 N N . GLU A 1 117 ? -11.538 -7.798 -0.318 1.00 91.75 117 GLU A N 1
ATOM 957 C CA . GLU A 1 117 ? -12.341 -9.021 -0.265 1.00 91.75 117 GLU A CA 1
ATOM 958 C C . GLU A 1 117 ? -11.665 -10.138 0.546 1.00 91.75 117 GLU A C 1
ATOM 960 O O . GLU A 1 117 ? -12.352 -10.989 1.104 1.00 91.75 117 GLU A O 1
ATOM 965 N N . GLY A 1 118 ? -10.332 -10.115 0.646 1.00 92.88 118 GLY A N 1
ATOM 966 C CA . GLY A 1 118 ? -9.538 -11.085 1.404 1.00 92.88 118 GLY A CA 1
ATOM 967 C C . GLY A 1 118 ? -9.352 -10.771 2.893 1.00 92.88 118 GLY A C 1
ATOM 968 O O . GLY A 1 118 ? -8.693 -11.543 3.602 1.00 92.88 118 GLY A O 1
ATOM 969 N N . LEU A 1 119 ? -9.871 -9.640 3.388 1.00 94.62 119 LEU A N 1
ATOM 970 C CA . LEU A 1 119 ? -9.706 -9.263 4.792 1.00 94.62 119 LEU A CA 1
ATOM 971 C C . LEU A 1 119 ? -10.437 -10.252 5.719 1.00 94.62 119 LEU A C 1
ATOM 973 O O . LEU A 1 119 ? -11.505 -10.752 5.364 1.00 94.62 119 LEU A O 1
ATOM 977 N N . PRO A 1 120 ? -9.903 -10.519 6.929 1.00 95.31 120 PRO A N 1
ATOM 978 C CA . PRO A 1 120 ? -8.737 -9.876 7.554 1.00 95.31 120 PRO A CA 1
ATOM 979 C C . PRO A 1 120 ? -7.383 -10.525 7.210 1.00 95.31 120 PRO A C 1
ATOM 981 O O . PRO A 1 120 ? -6.350 -10.077 7.703 1.00 95.31 120 PRO A O 1
ATOM 984 N N . ALA A 1 121 ? -7.359 -11.581 6.393 1.00 96.62 121 ALA A N 1
ATOM 985 C CA . ALA A 1 121 ? -6.144 -12.356 6.134 1.00 96.62 121 ALA A CA 1
ATOM 986 C C . ALA A 1 121 ? -5.216 -11.699 5.100 1.00 96.62 121 ALA A C 1
ATOM 988 O O . ALA A 1 121 ? -3.992 -11.814 5.186 1.00 96.62 121 ALA A O 1
ATOM 989 N N . ASN A 1 122 ? -5.784 -11.036 4.095 1.00 97.50 122 ASN A N 1
ATOM 990 C CA . ASN A 1 122 ? -5.034 -10.384 3.028 1.00 97.50 122 ASN A CA 1
ATOM 991 C C . ASN A 1 122 ? -5.827 -9.228 2.415 1.00 97.50 122 ASN A C 1
ATOM 993 O O . ASN A 1 122 ? -7.046 -9.166 2.523 1.00 97.50 122 ASN A O 1
ATOM 997 N N . PHE A 1 123 ? -5.129 -8.311 1.767 1.00 97.38 123 PHE A N 1
ATOM 998 C CA . PHE A 1 123 ? -5.733 -7.327 0.876 1.00 97.38 123 PHE A CA 1
ATOM 999 C C . PHE A 1 123 ? -4.688 -6.892 -0.147 1.00 97.38 123 PHE A C 1
ATOM 1001 O O . PHE A 1 123 ? -3.495 -7.186 -0.006 1.00 97.38 123 PHE A O 1
ATOM 1008 N N . SER A 1 124 ? -5.114 -6.182 -1.178 1.00 97.06 124 SER A N 1
ATOM 1009 C CA . SER A 1 124 ? -4.193 -5.629 -2.161 1.00 97.06 124 SER A CA 1
ATOM 1010 C C . SER A 1 124 ? -4.644 -4.265 -2.649 1.00 97.06 124 SER A C 1
ATOM 1012 O O . SER A 1 124 ? -5.771 -3.822 -2.409 1.00 97.06 124 SER A O 1
ATOM 1014 N N . HIS A 1 125 ? -3.730 -3.574 -3.316 1.00 94.25 125 HIS A N 1
ATOM 1015 C CA . HIS A 1 125 ? -4.083 -2.422 -4.122 1.00 94.25 125 HIS A CA 1
ATOM 1016 C C . HIS A 1 125 ? -3.227 -2.347 -5.379 1.00 94.25 125 HIS A C 1
ATOM 1018 O O . HIS A 1 125 ? -2.069 -2.770 -5.397 1.00 94.25 125 HIS A O 1
ATOM 1024 N N . GLU A 1 126 ? -3.809 -1.757 -6.410 1.00 94.50 126 GLU A N 1
ATOM 1025 C CA . GLU A 1 126 ? -3.153 -1.386 -7.653 1.00 94.50 126 GLU A CA 1
ATOM 1026 C C . GLU A 1 126 ? -3.054 0.137 -7.709 1.00 94.50 126 GLU A C 1
ATOM 1028 O O . GLU A 1 126 ? -4.059 0.816 -7.529 1.00 94.50 126 GLU A O 1
ATOM 1033 N N . CYS A 1 127 ? -1.867 0.681 -7.964 1.00 92.56 127 CYS A N 1
ATOM 1034 C CA . CYS A 1 127 ? -1.664 2.106 -8.205 1.00 92.56 127 CYS A CA 1
ATOM 1035 C C . CYS A 1 127 ? -1.130 2.304 -9.625 1.00 92.56 127 CYS A C 1
ATOM 1037 O O . CYS A 1 127 ? -0.002 1.914 -9.922 1.00 92.56 127 CYS A O 1
ATOM 1039 N N . SER A 1 128 ? -1.937 2.900 -10.500 1.00 92.19 128 SER A N 1
ATOM 1040 C CA . SER A 1 128 ? -1.525 3.303 -11.845 1.00 92.19 128 SER A CA 1
ATOM 1041 C C . SER A 1 128 ? -0.975 4.725 -11.801 1.00 92.19 128 SER A C 1
ATOM 1043 O O . SER A 1 128 ? -1.700 5.651 -11.432 1.00 92.19 128 SER A O 1
ATOM 1045 N N . VAL A 1 129 ? 0.275 4.901 -12.226 1.00 90.00 129 VAL A N 1
ATOM 1046 C CA . VAL A 1 129 ? 0.990 6.182 -12.234 1.00 90.00 129 VAL A CA 1
ATOM 1047 C C . VAL A 1 129 ? 1.270 6.608 -13.667 1.00 90.00 129 VAL A C 1
ATOM 1049 O O . VAL A 1 129 ? 1.936 5.885 -14.405 1.00 90.00 129 VAL A O 1
ATOM 1052 N N . ARG A 1 130 ? 0.776 7.786 -14.057 1.00 88.06 130 ARG A N 1
ATOM 1053 C CA . ARG A 1 130 ? 0.983 8.356 -15.395 1.00 88.06 130 ARG A CA 1
ATOM 1054 C C . ARG A 1 130 ? 1.433 9.804 -15.326 1.00 88.06 130 ARG A C 1
ATOM 1056 O O . ARG A 1 130 ? 0.788 10.609 -14.668 1.00 88.06 130 ARG A O 1
ATOM 1063 N N . GLY A 1 131 ? 2.475 10.144 -16.062 1.00 85.44 131 GLY A N 1
ATOM 1064 C CA . GLY A 1 131 ? 2.988 11.497 -16.221 1.00 85.44 131 GLY A CA 1
ATOM 1065 C C . GLY A 1 131 ? 4.092 11.539 -17.280 1.00 85.44 131 GLY A C 1
ATOM 1066 O O . GLY A 1 131 ? 4.476 10.497 -17.808 1.00 85.44 131 GLY A O 1
ATOM 1067 N N . PRO A 1 132 ? 4.647 12.719 -17.597 1.00 84.31 132 PRO A N 1
ATOM 1068 C CA . PRO A 1 132 ? 5.635 12.888 -18.666 1.00 84.31 132 PRO A CA 1
ATOM 1069 C C . PRO A 1 132 ? 6.869 11.985 -18.545 1.00 84.31 132 PRO A C 1
ATOM 1071 O O . PRO A 1 132 ? 7.453 11.614 -19.556 1.00 84.31 132 PRO A O 1
ATOM 1074 N N . ASN A 1 133 ? 7.254 11.631 -17.314 1.00 85.31 133 ASN A N 1
ATOM 1075 C CA . ASN A 1 133 ? 8.436 10.816 -17.016 1.00 85.31 133 ASN A CA 1
ATOM 1076 C C . ASN A 1 133 ? 8.100 9.527 -16.244 1.00 85.31 133 ASN A C 1
ATOM 1078 O O . ASN A 1 133 ? 9.003 8.859 -15.738 1.00 85.31 133 ASN A O 1
ATOM 1082 N N . LYS A 1 134 ? 6.812 9.198 -16.081 1.00 82.50 134 LYS A N 1
ATOM 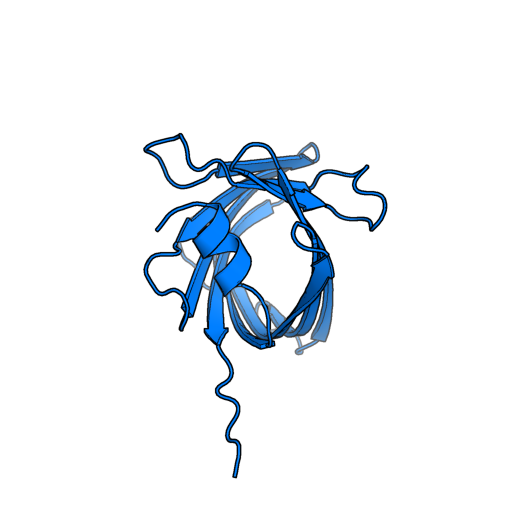1083 C CA . LYS A 1 134 ? 6.350 8.045 -15.298 1.00 82.50 134 LYS A CA 1
ATOM 1084 C C . LYS A 1 134 ? 5.212 7.349 -16.027 1.00 82.50 134 LYS A C 1
ATOM 1086 O O . LYS A 1 134 ? 4.175 7.955 -16.259 1.00 82.50 134 LYS A O 1
ATOM 1091 N N . ASP A 1 135 ? 5.395 6.073 -16.326 1.00 90.88 135 ASP A N 1
ATOM 1092 C CA . ASP A 1 135 ? 4.357 5.229 -16.919 1.00 90.88 135 ASP A CA 1
ATOM 1093 C C . ASP A 1 135 ? 4.501 3.811 -16.364 1.00 90.88 135 ASP A C 1
ATOM 1095 O O . ASP A 1 135 ? 5.235 2.975 -16.895 1.00 90.88 135 ASP A O 1
ATOM 1099 N N . TYR A 1 136 ? 3.906 3.583 -15.192 1.00 93.12 136 TYR A N 1
ATOM 1100 C CA . TYR A 1 136 ? 3.963 2.282 -14.533 1.00 93.12 136 TYR A CA 1
ATOM 1101 C C . TYR A 1 136 ? 2.765 2.012 -13.621 1.00 93.12 136 TYR A C 1
ATOM 1103 O O . TYR A 1 136 ? 2.049 2.907 -13.170 1.00 93.12 136 TYR A O 1
ATOM 1111 N N . VAL A 1 137 ? 2.580 0.737 -13.307 1.00 95.81 137 VAL A N 1
ATOM 1112 C CA . VAL A 1 137 ? 1.598 0.199 -12.376 1.00 95.81 137 VAL A CA 1
ATOM 1113 C C . VAL A 1 137 ? 2.332 -0.483 -11.224 1.00 95.81 137 VAL A C 1
ATOM 1115 O O . VAL A 1 137 ? 3.259 -1.270 -11.429 1.00 95.81 137 VAL A O 1
ATOM 1118 N N . ILE A 1 138 ? 1.904 -0.187 -9.998 1.00 96.25 138 ILE A N 1
ATOM 1119 C CA . ILE A 1 138 ? 2.351 -0.866 -8.782 1.00 96.25 138 ILE A CA 1
ATOM 1120 C C . ILE A 1 138 ? 1.235 -1.789 -8.305 1.00 96.25 138 ILE A C 1
ATOM 1122 O O . ILE A 1 138 ? 0.136 -1.325 -8.014 1.00 96.25 138 ILE A O 1
ATOM 1126 N N . LEU A 1 139 ? 1.538 -3.074 -8.151 1.00 97.62 139 LEU A N 1
ATOM 1127 C CA . LEU A 1 139 ? 0.657 -4.044 -7.503 1.00 97.62 139 LEU A CA 1
ATOM 1128 C C . LEU A 1 139 ? 1.203 -4.360 -6.117 1.00 97.62 139 LEU A C 1
ATOM 1130 O O . LEU A 1 139 ? 2.261 -4.978 -6.016 1.00 97.62 139 LEU A O 1
ATOM 1134 N N . SER A 1 140 ? 0.494 -3.961 -5.066 1.00 97.88 140 SER A N 1
ATOM 1135 C CA . SER A 1 140 ? 0.866 -4.219 -3.673 1.00 97.88 140 SER A CA 1
ATOM 1136 C C . SER A 1 140 ? -0.030 -5.296 -3.075 1.00 97.88 140 SER A C 1
ATOM 1138 O O . SER A 1 140 ? -1.244 -5.122 -3.008 1.00 97.88 140 SER A O 1
ATOM 1140 N N . ASN A 1 141 ? 0.563 -6.383 -2.591 1.00 98.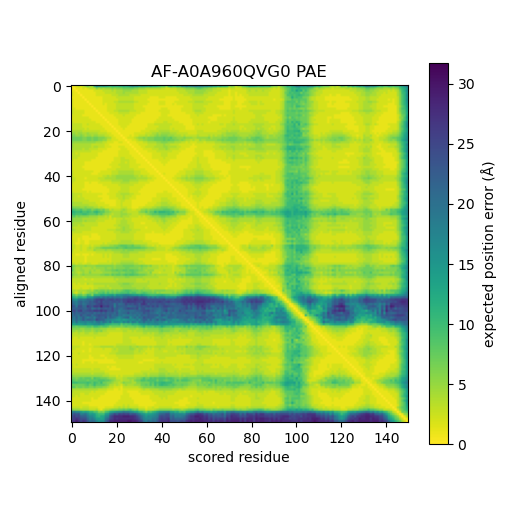38 141 ASN A N 1
ATOM 1141 C CA . ASN A 1 141 ? -0.136 -7.480 -1.934 1.00 98.38 141 ASN A CA 1
ATOM 1142 C C . ASN A 1 141 ? 0.284 -7.563 -0.470 1.00 98.38 141 ASN A C 1
ATOM 1144 O O . ASN A 1 141 ? 1.473 -7.678 -0.163 1.00 98.38 141 ASN A O 1
ATOM 1148 N N . TYR A 1 142 ? -0.707 -7.551 0.415 1.00 98.44 142 TYR A N 1
ATOM 1149 C CA . TYR A 1 142 ? -0.532 -7.621 1.855 1.00 98.44 142 TYR A CA 1
ATOM 1150 C C . TYR A 1 142 ? -1.070 -8.951 2.358 1.00 98.44 142 TYR A C 1
ATOM 1152 O O . TYR A 1 142 ? -2.209 -9.322 2.076 1.00 98.44 142 TYR A O 1
ATOM 1160 N N . ARG A 1 143 ? -0.267 -9.668 3.140 1.00 98.19 143 ARG A N 1
ATOM 1161 C CA . ARG A 1 143 ? -0.705 -10.867 3.865 1.00 98.19 143 ARG A CA 1
ATOM 1162 C C . ARG A 1 143 ? -0.451 -10.672 5.341 1.00 98.19 143 ARG A C 1
ATOM 1164 O O . ARG A 1 143 ? 0.665 -10.315 5.714 1.00 98.19 143 ARG A O 1
ATOM 1171 N N . LYS A 1 144 ? -1.467 -10.896 6.170 1.00 97.19 144 LYS A N 1
ATOM 1172 C CA . LYS A 1 144 ? -1.335 -10.758 7.617 1.00 97.19 144 LYS A CA 1
ATOM 1173 C C . LYS A 1 144 ? -0.206 -11.658 8.094 1.00 97.19 144 LYS A C 1
ATOM 1175 O O . LYS A 1 144 ? -0.136 -12.821 7.688 1.00 97.19 144 LYS A O 1
ATOM 1180 N N . THR A 1 145 ? 0.691 -11.142 8.923 1.00 94.00 145 THR A N 1
ATOM 1181 C CA . THR A 1 145 ? 1.589 -12.043 9.640 1.00 94.00 145 THR A CA 1
ATOM 1182 C C . THR A 1 145 ? 0.754 -12.746 10.693 1.00 94.00 145 THR A C 1
ATOM 1184 O O . THR A 1 145 ? 0.144 -12.084 11.529 1.00 94.00 145 THR A O 1
ATOM 1187 N N . THR A 1 146 ? 0.688 -14.069 10.643 1.00 77.94 146 THR A N 1
ATOM 1188 C CA . THR A 1 146 ? 0.165 -14.829 11.772 1.00 77.94 146 THR A CA 1
ATOM 1189 C C . THR A 1 146 ? 1.110 -14.593 12.944 1.00 77.94 146 THR A C 1
ATOM 1191 O O . THR A 1 146 ? 2.314 -14.830 12.822 1.00 77.94 146 THR A O 1
ATOM 1194 N N . GLU A 1 147 ? 0.595 -14.101 14.068 1.00 54.03 147 GLU A N 1
ATOM 1195 C CA . GLU A 1 147 ? 1.273 -14.326 15.338 1.00 54.03 147 GLU A CA 1
ATOM 1196 C C . GLU A 1 147 ? 1.318 -15.843 15.520 1.00 54.03 147 GLU A C 1
ATOM 1198 O O . GLU A 1 147 ? 0.305 -16.475 15.814 1.00 54.03 147 GLU A O 1
ATOM 1203 N N . ASN A 1 148 ? 2.476 -16.456 15.287 1.00 38.06 148 ASN A N 1
ATOM 1204 C CA . ASN A 1 148 ? 2.736 -17.768 15.859 1.00 38.06 148 ASN A CA 1
ATOM 1205 C C . ASN A 1 148 ? 2.995 -17.531 17.348 1.00 38.06 148 ASN A C 1
ATOM 1207 O O . ASN A 1 148 ? 4.143 -17.447 17.776 1.00 38.06 148 ASN A O 1
ATOM 1211 N N . GLY A 1 149 ? 1.914 -17.338 18.104 1.00 36.09 149 GLY A N 1
ATOM 1212 C CA . GLY A 1 149 ? 1.932 -17.465 19.549 1.00 36.09 149 GLY A CA 1
ATOM 1213 C C . GLY A 1 149 ? 2.014 -18.947 19.896 1.00 36.09 149 GLY A C 1
ATOM 1214 O O . GLY A 1 149 ? 1.042 -19.676 19.703 1.00 36.09 149 GLY A O 1
ATOM 1215 N N . TYR A 1 150 ? 3.181 -19.374 20.367 1.00 34.16 150 TYR A N 1
ATOM 1216 C CA . TYR A 1 150 ? 3.326 -20.507 21.276 1.00 34.16 150 TYR A CA 1
ATOM 1217 C C . TYR A 1 150 ? 3.950 -19.980 22.561 1.00 34.16 150 TYR A C 1
ATOM 1219 O O . TYR A 1 150 ? 4.901 -19.171 22.443 1.00 34.16 150 TYR A O 1
#

Sequence (150 aa):
MSPIKIFGSLEGQWRLLRTFRSHSGDYMGKFEGLAQFLRLSSTCFHYKEQGTMTLGNNAPVEATKEYFYSFMNDNISVFFDSKLENLYHTVNFSEKTLPLGNHYCSPDTYITKYHFEGLPANFSHECSVRGPNKDYVILSNYRKTTENGY

Solvent-accessible surface area (backbone atoms only — not comparable to full-atom values): 7835 Å² total; per-residue (Å²): 130,57,56,68,58,53,58,63,45,56,59,44,50,26,41,35,42,35,39,34,21,33,81,91,62,49,82,40,32,38,33,47,36,42,34,35,30,44,76,76,51,100,44,32,28,45,34,42,35,44,34,43,33,32,50,70,91,50,77,73,39,83,47,72,51,64,36,26,42,36,57,55,93,72,25,47,35,35,14,66,38,92,84,64,76,48,72,47,31,40,38,39,74,87,50,98,60,57,26,54,20,62,33,80,55,86,78,32,41,37,46,28,35,55,45,64,86,50,56,70,54,26,37,36,35,41,36,42,35,44,34,96,92,40,64,33,33,37,42,39,41,37,36,50,57,76,81,83,81,127

Mean predicted aligned error: 5.65 Å

Foldseek 3Di:
DFLLVLVVLQAAKWWKKKWKAFPVGHTFWIWTWMWHFHDPDSFKTKIKIWTWIDTDPDDIDIDMAIWMWGQDPSKIWIARDPVRPHTQFIQDPPDPPFRWGWGDPPPKTWTKGWASVPPSAKIWMKIAMDGPPDGIIMIMIIGHDDPPDD

Nearest PDB structures (foldseek):
  8uzl-assembly2_B  TM=6.732E-01  e=2.675E-02  synthetic construct
  4bqu-assembly2_B  TM=4.832E-01  e=1.378E-02  Rhipicephalus appendiculatus
  6x9z-assembly1_A  TM=6.085E-01  e=6.006E-01  synthetic construct
  8u2f-assembly1_A  TM=4.727E-01  e=8.646E-02  Vibrio parahaemolyticus
  4e1t-assembly1_A  TM=3.334E-01  e=7.419E-02  Yersinia pseudotuberculosis